Protein AF-A0A931CLC6-F1 (afdb_monomer)

Solvent-accessible surface area (backbone atoms only — not comparable to full-atom values): 9193 Å² total; per-residue (Å²): 132,80,70,63,94,80,39,39,57,69,61,36,51,53,51,42,37,74,76,51,40,89,35,40,39,71,50,65,69,60,24,57,73,68,48,67,78,71,51,91,64,92,84,64,77,52,86,62,39,74,62,63,90,47,64,66,46,50,53,49,52,50,51,45,24,62,73,28,58,36,90,81,81,92,81,67,92,71,76,62,94,64,65,80,87,63,97,82,57,88,79,65,91,63,83,72,79,85,70,80,85,79,78,81,93,78,90,82,75,81,84,70,96,73,85,85,89,86,88,85,89,63,99,44,72,69,61,50,54,60,72,74,51,133

pLDDT: mean 77.2, std 17.17, range [34.19, 96.06]

Mean predicted aligned error: 10.77 Å

InterPro domains:
  IPR016167 FAD-binding, type PCMH, subdomain 1 [G3DSA:3.30.43.10] (4-93)
  IPR036318 FAD-binding, type PCMH-like superfamily [SSF56176] (11-89)

Structure (mmCIF, N/CA/C/O backbone):
data_AF-A0A931CLC6-F1
#
_entry.id   AF-A0A931CLC6-F1
#
loop_
_atom_site.group_PDB
_atom_site.id
_atom_site.type_symbol
_atom_site.label_atom_id
_atom_site.label_alt_id
_atom_site.label_comp_id
_atom_site.label_asym_id
_atom_site.label_entity_id
_atom_site.label_seq_id
_atom_site.pdbx_PDB_ins_code
_atom_site.Cartn_x
_atom_site.Cartn_y
_atom_site.Cartn_z
_atom_site.occupancy
_atom_site.B_iso_or_equiv
_atom_site.auth_seq_id
_atom_site.auth_comp_id
_atom_site.auth_asym_id
_atom_site.auth_atom_id
_atom_site.pdbx_PDB_model_num
ATOM 1 N N . MET A 1 1 ? -22.282 9.352 -6.067 1.00 35.09 1 MET A N 1
ATOM 2 C CA . MET A 1 1 ? -23.321 8.304 -5.932 1.00 35.09 1 MET A CA 1
ATOM 3 C C . MET A 1 1 ? -23.079 7.590 -4.606 1.00 35.09 1 MET A C 1
ATOM 5 O O . MET A 1 1 ? -21.919 7.442 -4.250 1.00 35.09 1 MET A O 1
ATOM 9 N N . ALA A 1 2 ? -24.135 7.294 -3.845 1.00 34.19 2 ALA A N 1
ATOM 10 C CA . ALA A 1 2 ? -24.083 6.907 -2.432 1.00 34.19 2 ALA A CA 1
ATOM 11 C C . ALA A 1 2 ? -23.100 5.763 -2.121 1.00 34.19 2 ALA A C 1
ATOM 13 O O . ALA A 1 2 ? -22.984 4.821 -2.905 1.00 34.19 2 ALA A O 1
ATOM 14 N N . SER A 1 3 ? -22.448 5.861 -0.951 1.00 41.88 3 SER A N 1
ATOM 15 C CA . SER A 1 3 ? -21.762 4.751 -0.272 1.00 41.88 3 SER A CA 1
ATOM 16 C C . SER A 1 3 ? -22.591 3.471 -0.441 1.00 41.88 3 SER A C 1
ATOM 18 O O . SER A 1 3 ? -23.819 3.561 -0.305 1.00 41.88 3 SER A O 1
ATOM 20 N N . PRO A 1 4 ? -21.993 2.306 -0.763 1.00 45.62 4 PRO A N 1
ATOM 21 C CA . PRO A 1 4 ? -22.763 1.074 -0.895 1.00 45.62 4 PRO A CA 1
ATOM 22 C C . PRO A 1 4 ? -23.619 0.903 0.361 1.00 45.62 4 PRO A C 1
ATOM 24 O O . PRO A 1 4 ? -23.140 1.154 1.465 1.00 45.62 4 PRO A O 1
ATOM 27 N N . ALA A 1 5 ? -24.905 0.586 0.188 1.00 47.78 5 ALA A N 1
ATOM 28 C CA . ALA A 1 5 ? -25.868 0.541 1.283 1.00 47.78 5 ALA A CA 1
ATOM 29 C C . ALA A 1 5 ? -25.323 -0.347 2.420 1.00 47.78 5 ALA A C 1
ATOM 31 O O . ALA A 1 5 ? -25.207 -1.559 2.254 1.00 47.78 5 ALA A O 1
ATOM 32 N N . GLY A 1 6 ? -24.926 0.279 3.535 1.00 56.94 6 GLY A N 1
ATOM 33 C CA . GLY A 1 6 ? -24.291 -0.378 4.684 1.00 56.94 6 GLY A CA 1
ATOM 34 C C . GLY A 1 6 ? -22.830 -0.000 4.968 1.00 56.94 6 GLY A C 1
ATOM 35 O O . GLY A 1 6 ? -22.309 -0.440 5.987 1.00 56.94 6 GLY A O 1
ATOM 36 N N . ALA A 1 7 ? -22.168 0.804 4.128 1.00 69.62 7 ALA A N 1
ATOM 37 C CA . ALA A 1 7 ? -20.813 1.280 4.405 1.00 69.62 7 ALA A CA 1
ATOM 38 C C . ALA A 1 7 ? -20.803 2.447 5.401 1.00 69.62 7 ALA A C 1
ATOM 40 O O . ALA A 1 7 ? -21.304 3.531 5.094 1.00 69.62 7 ALA A O 1
ATOM 41 N N . ASP A 1 8 ? -20.189 2.232 6.564 1.00 84.94 8 ASP A N 1
ATOM 42 C CA . ASP A 1 8 ? -20.045 3.239 7.620 1.00 84.94 8 ASP A CA 1
ATOM 43 C C . ASP A 1 8 ? -18.597 3.748 7.679 1.00 84.94 8 ASP A C 1
ATOM 45 O O . ASP A 1 8 ? -17.742 3.232 8.407 1.00 84.94 8 ASP A O 1
ATOM 49 N N . SER A 1 9 ? -18.302 4.769 6.869 1.00 82.06 9 SER A N 1
ATOM 50 C CA . SER A 1 9 ? -16.967 5.373 6.839 1.00 82.06 9 SER A CA 1
ATOM 51 C C . SER A 1 9 ? -16.635 6.127 8.125 1.00 82.06 9 SER A C 1
ATOM 53 O O . SER A 1 9 ? -15.480 6.111 8.547 1.00 82.06 9 SER A O 1
ATOM 55 N N . ALA A 1 10 ? -17.623 6.706 8.809 1.00 86.94 10 ALA A N 1
ATOM 56 C CA . ALA A 1 10 ? -17.402 7.411 10.069 1.00 86.94 10 ALA A CA 1
ATOM 57 C C . ALA A 1 10 ? -16.972 6.450 11.192 1.00 86.94 10 ALA A C 1
ATOM 59 O O . ALA A 1 10 ? -16.009 6.735 11.914 1.00 86.94 10 ALA A O 1
ATOM 60 N N . ALA A 1 11 ? -17.633 5.294 11.317 1.00 88.31 11 ALA A N 1
ATOM 61 C CA . ALA A 1 11 ? -17.241 4.262 12.277 1.00 88.31 11 ALA A CA 1
ATOM 62 C C . ALA A 1 11 ? -15.866 3.666 11.948 1.00 88.31 11 ALA A C 1
ATOM 64 O O . ALA A 1 11 ? -15.045 3.490 12.854 1.00 88.31 11 ALA A O 1
ATOM 65 N N . ALA A 1 12 ? -15.579 3.428 10.664 1.00 87.25 12 ALA A N 1
ATOM 66 C CA . ALA A 1 12 ? -14.278 2.932 10.226 1.00 87.25 12 ALA A CA 1
ATOM 67 C C . ALA A 1 12 ? -13.139 3.902 10.574 1.00 87.25 12 ALA A C 1
ATOM 69 O O . ALA A 1 12 ? -12.125 3.476 11.124 1.00 87.25 12 ALA A O 1
ATOM 70 N N . VAL A 1 13 ? -13.311 5.202 10.308 1.00 88.81 13 VAL A N 1
ATOM 71 C CA . VAL A 1 13 ? -12.316 6.235 10.650 1.00 88.81 13 VAL A CA 1
ATOM 72 C C . VAL A 1 13 ? -12.088 6.287 12.155 1.00 88.81 13 VAL A C 1
ATOM 74 O O . VAL A 1 13 ? -10.944 6.296 12.600 1.00 88.81 13 VAL A O 1
ATOM 77 N N . LYS A 1 14 ? -13.152 6.227 12.961 1.00 90.38 14 LYS A N 1
ATOM 78 C CA . LYS A 1 14 ? -13.026 6.215 14.423 1.00 90.38 14 LYS A CA 1
ATOM 79 C C . LYS A 1 14 ? -12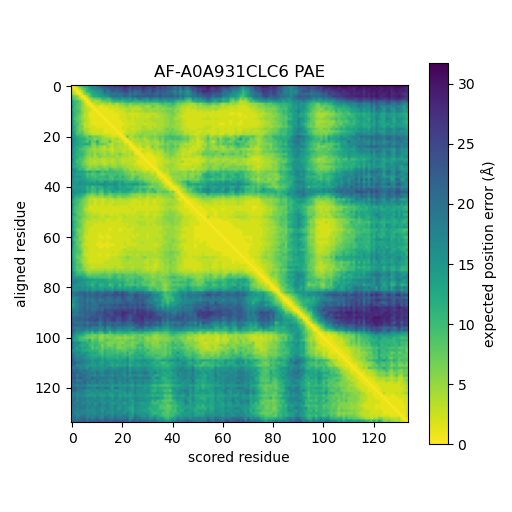.263 4.989 14.937 1.00 90.38 14 LYS A C 1
ATOM 81 O O . LYS A 1 14 ? -11.427 5.127 15.830 1.00 90.38 1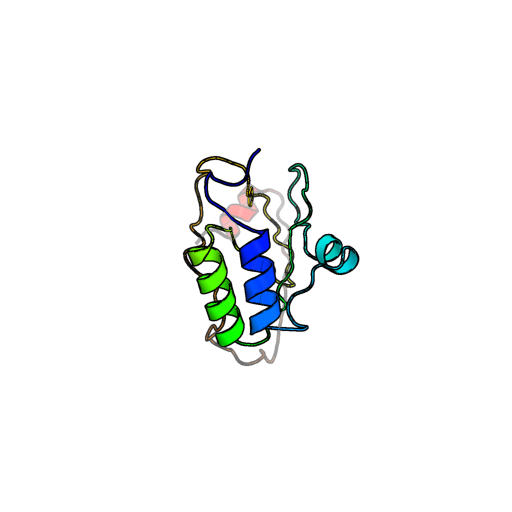4 LYS A O 1
ATOM 86 N N . GLU A 1 15 ? -12.529 3.803 14.389 1.00 91.44 15 GLU A N 1
ATOM 87 C CA . GLU A 1 15 ? -11.805 2.577 14.753 1.00 91.44 15 GLU A CA 1
ATOM 88 C C . GLU A 1 15 ? -10.330 2.644 14.323 1.00 91.44 15 GLU A C 1
ATOM 90 O O . GLU A 1 15 ? -9.445 2.303 15.110 1.00 91.44 15 GLU A O 1
ATOM 95 N N . LEU A 1 16 ? -10.047 3.145 13.115 1.00 90.06 16 LEU A N 1
ATOM 96 C CA . LEU A 1 16 ? -8.679 3.345 12.626 1.00 90.06 16 LEU A CA 1
ATOM 97 C C . LEU A 1 16 ? -7.916 4.363 13.474 1.00 90.06 16 LEU A C 1
ATOM 99 O O . LEU A 1 16 ? -6.780 4.092 13.851 1.00 90.06 16 LEU A O 1
ATOM 103 N N . GLN A 1 17 ? -8.541 5.482 13.836 1.00 90.12 17 GLN A N 1
ATOM 104 C CA . GLN A 1 17 ? -7.944 6.485 14.713 1.00 90.12 17 GLN A CA 1
ATOM 105 C C . GLN A 1 17 ? -7.620 5.895 16.092 1.00 90.12 17 GLN A C 1
ATOM 107 O O . GLN A 1 17 ? -6.545 6.14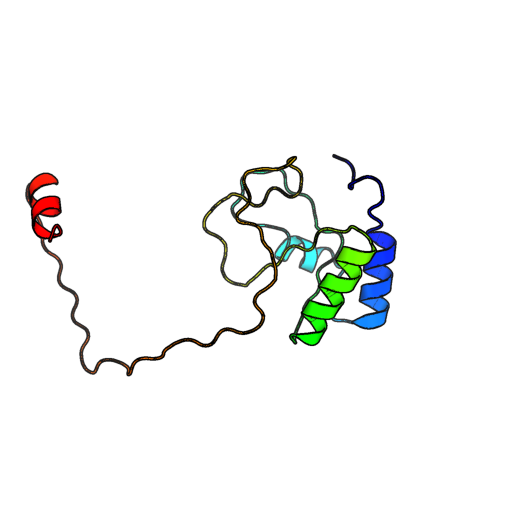7 16.634 1.00 90.12 17 GLN A O 1
ATOM 112 N N . ALA A 1 18 ? -8.513 5.075 16.656 1.00 90.56 18 ALA A N 1
ATOM 113 C CA . ALA A 1 18 ? -8.275 4.414 17.938 1.00 90.56 18 ALA A CA 1
ATOM 114 C C . ALA A 1 18 ? -7.130 3.387 17.872 1.00 90.56 18 ALA A C 1
ATOM 116 O O . ALA A 1 18 ? -6.371 3.255 18.831 1.00 90.56 18 ALA A O 1
ATOM 117 N N . ALA A 1 19 ? -6.996 2.667 16.756 1.00 89.31 19 ALA A N 1
ATOM 118 C CA . ALA A 1 19 ? -6.040 1.571 16.634 1.00 89.31 19 ALA A CA 1
ATOM 119 C C . ALA A 1 19 ? -4.663 1.990 16.080 1.00 89.31 19 ALA A C 1
ATOM 121 O O . ALA A 1 19 ? -3.655 1.366 16.406 1.00 89.31 19 ALA A O 1
ATOM 122 N N . LEU A 1 20 ? -4.608 3.030 15.243 1.00 88.56 20 LEU A N 1
ATOM 123 C CA . LEU A 1 20 ? -3.404 3.478 14.531 1.00 88.56 20 LEU A CA 1
ATOM 124 C C . LEU A 1 20 ? -2.958 4.899 14.915 1.00 88.56 20 LEU A C 1
ATOM 126 O O . LEU A 1 20 ? -1.850 5.310 14.551 1.00 88.56 20 LEU A O 1
ATOM 130 N N . GLY A 1 21 ? -3.780 5.639 15.666 1.00 88.56 21 GLY A N 1
ATOM 131 C CA . GLY A 1 21 ? -3.456 6.965 16.184 1.00 88.56 21 GLY A CA 1
ATOM 132 C C . GLY A 1 21 ? -3.037 7.932 15.079 1.00 88.56 21 GLY A C 1
ATOM 133 O O . GLY A 1 21 ? -3.723 8.082 14.077 1.00 88.56 21 GLY A O 1
ATOM 134 N N . ALA A 1 22 ? -1.863 8.548 15.239 1.00 82.62 22 ALA A N 1
ATOM 135 C CA . ALA A 1 22 ? -1.323 9.556 14.320 1.00 82.62 22 ALA A CA 1
ATOM 136 C C . ALA A 1 22 ? -1.038 9.061 12.884 1.00 82.62 22 ALA A C 1
ATOM 138 O O . ALA A 1 22 ? -0.677 9.865 12.026 1.00 82.62 22 ALA A O 1
ATOM 139 N N . LYS A 1 23 ? -1.148 7.753 12.611 1.00 81.81 23 LYS A N 1
ATOM 140 C CA . LYS A 1 23 ? -1.032 7.216 11.246 1.00 81.81 23 LYS A CA 1
ATOM 141 C C . LYS A 1 23 ? -2.313 7.420 10.436 1.00 81.81 23 LYS A C 1
ATOM 143 O O . LYS A 1 23 ? -2.245 7.380 9.211 1.00 81.81 23 LYS A O 1
ATOM 148 N N . GLU A 1 24 ? -3.458 7.597 11.088 1.00 82.44 24 GLU A N 1
ATOM 149 C CA . GLU A 1 24 ? -4.699 8.015 10.440 1.00 82.44 24 GLU A CA 1
ATOM 150 C C . GLU A 1 24 ? -4.696 9.547 10.329 1.00 82.44 24 GLU A C 1
ATOM 152 O O . GLU A 1 24 ? -4.334 10.263 11.263 1.00 82.44 24 GLU A O 1
ATOM 157 N N . CYS A 1 25 ? -4.979 10.047 9.132 1.00 80.31 25 CYS A N 1
ATOM 158 C CA . CYS A 1 25 ? -4.953 11.460 8.795 1.00 80.31 25 CYS A CA 1
ATOM 159 C C . CYS A 1 25 ? -6.267 11.851 8.113 1.00 80.31 25 CYS A C 1
ATOM 161 O O . CYS A 1 25 ? -6.509 11.521 6.945 1.00 80.31 25 CYS A O 1
ATOM 163 N N . THR A 1 26 ? -7.064 12.654 8.814 1.00 82.62 26 THR A N 1
ATOM 164 C CA . THR A 1 26 ? -8.276 13.295 8.283 1.00 82.62 26 THR A CA 1
ATOM 165 C C . THR A 1 26 ? -8.040 14.724 7.792 1.00 82.62 26 THR A C 1
ATOM 167 O O . THR A 1 26 ? -8.969 15.357 7.277 1.00 82.62 26 THR A O 1
ATOM 170 N N . ASP A 1 27 ? -6.810 15.238 7.903 1.00 85.38 27 ASP A N 1
ATOM 171 C CA . ASP A 1 27 ? -6.478 16.599 7.499 1.00 85.38 27 ASP A CA 1
ATOM 172 C C . ASP A 1 27 ? -6.612 16.791 5.981 1.00 85.38 27 ASP A C 1
ATOM 174 O O . ASP A 1 27 ? -6.202 15.961 5.161 1.00 85.38 27 ASP A O 1
ATOM 178 N N . GLU A 1 28 ? -7.205 17.919 5.593 1.00 81.38 28 GLU A N 1
ATOM 179 C CA . GLU A 1 28 ? -7.524 18.204 4.196 1.00 81.38 28 GLU A CA 1
ATOM 180 C C . GLU A 1 28 ? -6.269 18.232 3.316 1.00 81.38 28 GLU A C 1
ATOM 182 O O . GLU A 1 28 ? -6.294 17.742 2.187 1.00 81.38 28 GLU A O 1
ATOM 187 N N . LYS A 1 29 ? -5.149 18.749 3.832 1.00 83.81 29 LYS A N 1
ATOM 188 C CA . LYS A 1 29 ? -3.889 18.850 3.087 1.00 83.81 29 LYS A CA 1
ATOM 189 C C . LYS A 1 29 ? -3.387 17.467 2.665 1.00 83.81 29 LYS A C 1
ATOM 191 O O . LYS A 1 29 ? -3.090 17.260 1.486 1.00 83.81 29 LYS A O 1
ATOM 196 N N . THR A 1 30 ? -3.322 16.518 3.593 1.00 82.38 30 THR A N 1
ATOM 197 C CA . THR A 1 30 ? -2.888 15.140 3.335 1.00 82.38 30 THR A CA 1
ATOM 198 C C . THR A 1 30 ? -3.859 14.415 2.413 1.00 82.38 30 THR A C 1
ATOM 200 O O . THR A 1 30 ? -3.427 13.768 1.453 1.00 82.38 30 THR A O 1
ATOM 203 N N . ARG A 1 31 ? -5.166 14.560 2.652 1.00 80.88 31 ARG A N 1
ATOM 204 C CA . ARG A 1 31 ? -6.214 13.956 1.817 1.00 80.88 31 ARG A CA 1
ATOM 205 C C . ARG A 1 31 ? -6.183 14.482 0.386 1.00 80.88 31 ARG A C 1
ATOM 207 O O . ARG A 1 31 ? -6.310 13.695 -0.547 1.00 80.88 31 ARG A O 1
ATOM 214 N N . ARG A 1 32 ? -5.947 15.783 0.185 1.00 77.56 32 ARG A N 1
ATOM 215 C CA . ARG A 1 32 ? -5.797 16.377 -1.154 1.00 77.56 32 ARG A CA 1
ATOM 216 C C . ARG A 1 32 ? -4.534 15.879 -1.845 1.00 77.56 32 ARG A C 1
ATOM 218 O O . ARG A 1 32 ? -4.595 15.464 -2.997 1.00 77.56 32 ARG A O 1
ATOM 225 N N . ALA A 1 33 ? -3.411 15.864 -1.128 1.00 78.38 33 ALA A N 1
ATOM 226 C CA . ALA A 1 33 ? -2.127 15.427 -1.671 1.00 78.38 33 ALA A CA 1
ATOM 227 C C . ALA A 1 33 ? -2.111 13.943 -2.079 1.00 78.38 33 ALA A C 1
ATOM 229 O O . ALA A 1 33 ? -1.357 13.568 -2.975 1.00 78.38 33 ALA A O 1
ATOM 230 N N . ARG A 1 34 ? -2.923 13.096 -1.429 1.00 74.88 34 ARG A N 1
ATOM 231 C CA . ARG A 1 34 ? -2.983 11.644 -1.684 1.00 74.88 34 ARG A CA 1
ATOM 232 C C . ARG A 1 34 ? -4.293 11.149 -2.294 1.00 74.88 34 ARG A C 1
ATOM 234 O O . ARG A 1 34 ? -4.434 9.954 -2.532 1.00 74.88 34 ARG A O 1
ATOM 241 N N . GLY A 1 35 ? -5.235 12.043 -2.558 1.00 66.38 35 GLY A N 1
ATOM 242 C CA . GLY A 1 35 ? -6.525 11.700 -3.148 1.00 66.38 35 GLY A CA 1
ATOM 243 C C . GLY A 1 35 ? -6.516 11.655 -4.674 1.00 66.38 35 GLY A C 1
ATOM 244 O O . GLY A 1 35 ? -7.493 11.192 -5.248 1.00 66.38 35 GLY A O 1
ATOM 245 N N . HIS A 1 36 ? -5.463 12.151 -5.331 1.00 68.50 36 HIS A N 1
ATOM 246 C CA . HIS A 1 36 ? -5.450 12.383 -6.777 1.00 68.50 36 HIS A CA 1
ATOM 247 C C . HIS A 1 36 ? -4.587 11.354 -7.533 1.00 68.50 36 HIS A C 1
ATOM 249 O O . HIS A 1 36 ? -3.496 11.002 -7.085 1.00 68.50 36 HIS A O 1
ATOM 255 N N . ASP A 1 37 ? -5.042 10.927 -8.716 1.00 67.44 37 ASP A N 1
ATOM 256 C CA . ASP A 1 37 ? -4.290 10.065 -9.651 1.00 67.44 37 ASP A CA 1
ATOM 257 C C . ASP A 1 37 ? -4.106 10.771 -11.020 1.00 67.44 37 ASP A C 1
ATOM 259 O O . ASP A 1 37 ? -4.151 11.997 -11.109 1.00 67.44 37 ASP A O 1
ATOM 263 N N . VAL A 1 38 ? -3.807 10.065 -12.106 1.00 66.69 38 VAL A N 1
ATOM 264 C CA . VAL A 1 38 ? -3.816 10.590 -13.489 1.00 66.69 38 VAL A CA 1
ATOM 265 C C . VAL A 1 38 ? -5.194 10.522 -14.154 1.00 66.69 38 VAL A C 1
ATOM 267 O O . VAL A 1 38 ? -5.308 10.825 -15.339 1.00 66.69 38 VAL A O 1
ATOM 270 N N . SER A 1 39 ? -6.232 10.067 -13.448 1.00 64.81 39 SER A N 1
ATOM 271 C CA . SER A 1 39 ? -7.559 9.884 -14.034 1.00 64.81 39 SER A CA 1
ATOM 272 C C . SER A 1 39 ? -8.245 11.218 -14.337 1.00 64.81 39 SER A C 1
ATOM 274 O O . SER A 1 39 ? -8.101 12.195 -13.611 1.00 64.81 39 SER A O 1
ATOM 276 N N . ALA A 1 40 ? -9.032 11.230 -15.413 1.00 60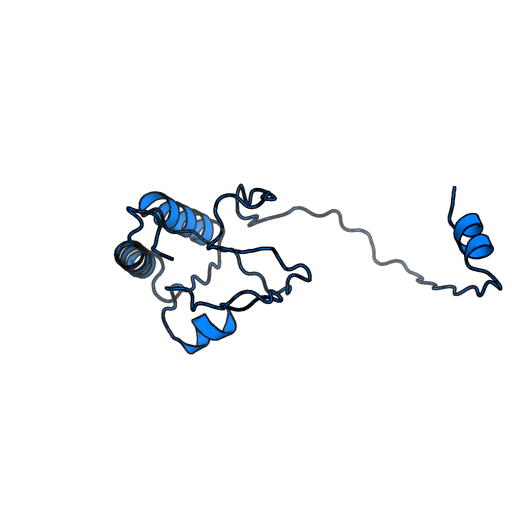.44 40 ALA A N 1
ATOM 277 C CA . ALA A 1 40 ? -9.889 12.353 -15.794 1.00 60.44 40 ALA A CA 1
ATOM 278 C C . ALA A 1 40 ? -11.285 12.308 -15.133 1.00 60.44 40 ALA A C 1
ATOM 280 O O . ALA A 1 40 ? -12.177 13.039 -15.546 1.00 60.44 40 ALA A O 1
ATOM 281 N N . HIS A 1 41 ? -11.503 11.404 -14.167 1.00 63.28 41 HIS A N 1
ATOM 282 C CA . HIS A 1 41 ? -12.796 11.256 -13.488 1.00 63.28 41 HIS A CA 1
ATOM 283 C C . HIS A 1 41 ? -12.980 12.366 -12.452 1.00 63.28 41 HIS A C 1
ATOM 285 O O . HIS A 1 41 ? -11.993 12.849 -11.892 1.00 63.28 41 HIS A O 1
ATOM 291 N N . GLU A 1 42 ? -14.235 12.739 -12.180 1.00 56.25 42 GLU A N 1
ATOM 292 C CA . GLU A 1 42 ? -14.552 13.701 -11.124 1.00 56.25 42 GLU A CA 1
ATOM 293 C C . GLU A 1 42 ? -13.958 13.243 -9.795 1.00 56.25 42 GLU A C 1
ATOM 295 O O . GLU A 1 42 ? -14.188 12.133 -9.310 1.00 56.25 42 GLU A O 1
ATOM 300 N N . TRP A 1 43 ? -13.135 14.116 -9.230 1.00 62.88 43 TRP A N 1
ATOM 301 C CA . TRP A 1 43 ? -12.378 13.818 -8.037 1.00 62.88 43 TRP A CA 1
ATOM 302 C C . TRP A 1 43 ? -13.212 14.086 -6.784 1.00 62.88 43 TRP A C 1
ATOM 304 O O . TRP A 1 43 ? -13.723 15.188 -6.590 1.00 62.88 43 TRP A O 1
ATOM 314 N N . SER A 1 44 ? -13.288 13.096 -5.896 1.00 67.75 44 SER A N 1
ATOM 315 C CA . SER A 1 44 ? -13.803 13.248 -4.536 1.00 67.75 44 SER A CA 1
ATOM 316 C C . SER A 1 44 ? -12.684 13.056 -3.519 1.00 67.75 44 SER A C 1
ATOM 318 O O . SER A 1 44 ? -11.848 12.159 -3.656 1.00 67.75 44 SER A O 1
ATOM 320 N N . LEU A 1 45 ? -12.687 13.873 -2.467 1.00 73.31 45 LEU A N 1
ATOM 321 C CA . LEU A 1 45 ? -11.720 13.755 -1.383 1.00 73.31 45 LEU A CA 1
ATOM 322 C C . LEU A 1 45 ? -11.959 12.438 -0.613 1.00 73.31 45 LEU A C 1
ATOM 324 O O . LEU A 1 45 ? -13.097 12.201 -0.211 1.00 73.31 45 LEU A O 1
ATOM 328 N N . PRO A 1 46 ? -10.938 11.591 -0.373 1.00 77.00 46 PRO A N 1
ATOM 329 C CA . PRO A 1 46 ? -11.107 10.383 0.445 1.00 77.00 46 PRO A CA 1
ATOM 330 C C . PRO A 1 46 ? -11.499 10.775 1.868 1.00 77.00 46 PRO A C 1
ATOM 332 O O . PRO A 1 46 ? -11.043 11.820 2.306 1.00 77.00 46 PRO A O 1
ATOM 335 N N . ASP A 1 47 ? -12.278 9.981 2.605 1.00 82.44 47 ASP A N 1
ATOM 336 C CA . ASP A 1 47 ? -12.693 10.317 3.983 1.00 82.44 47 ASP A CA 1
ATOM 337 C C . ASP A 1 47 ? -11.514 10.393 4.969 1.00 82.44 47 ASP A C 1
ATOM 339 O O . ASP A 1 47 ? -11.476 11.269 5.832 1.00 82.44 47 ASP A O 1
ATOM 343 N N . ALA A 1 48 ? -10.519 9.524 4.782 1.00 84.81 48 ALA A N 1
ATOM 344 C CA . ALA A 1 48 ? -9.313 9.427 5.596 1.00 84.81 48 ALA A CA 1
ATOM 345 C C . ALA A 1 48 ? -8.131 8.893 4.779 1.00 84.81 48 ALA A C 1
ATOM 347 O O . ALA A 1 48 ? -8.306 8.233 3.749 1.00 84.81 48 ALA A O 1
ATOM 348 N N . VAL A 1 49 ? -6.915 9.155 5.256 1.00 86.31 49 VAL A N 1
ATOM 349 C CA . VAL A 1 49 ? -5.671 8.591 4.719 1.00 86.31 49 VAL A CA 1
ATOM 350 C C . VAL A 1 49 ? -4.940 7.861 5.835 1.00 86.31 49 VAL A C 1
ATOM 352 O O . VAL A 1 49 ? -4.647 8.452 6.864 1.00 86.31 49 VAL A O 1
ATOM 355 N N . VAL A 1 50 ? -4.580 6.595 5.611 1.00 88.38 50 VAL A N 1
ATOM 356 C CA . VAL A 1 50 ? -3.799 5.812 6.579 1.00 88.38 50 VAL A CA 1
ATOM 357 C C . VAL A 1 50 ? -2.363 5.634 6.090 1.00 88.38 50 VAL A C 1
ATOM 359 O O . VAL A 1 50 ? -2.109 5.002 5.062 1.00 88.38 50 VAL A O 1
ATOM 362 N N . LEU A 1 51 ? -1.407 6.168 6.845 1.00 89.38 51 LEU A N 1
ATOM 363 C CA . LEU A 1 51 ? 0.030 6.068 6.596 1.00 89.38 51 LEU A CA 1
ATOM 364 C C . LEU A 1 51 ? 0.594 4.806 7.254 1.00 89.38 51 LEU A C 1
ATOM 366 O O . LEU A 1 51 ? 1.198 4.842 8.325 1.00 89.38 51 LEU A O 1
ATOM 370 N N . CYS A 1 52 ? 0.373 3.670 6.598 1.00 88.38 52 CYS A N 1
ATOM 371 C CA . CYS A 1 52 ? 0.890 2.384 7.054 1.00 88.38 52 CYS A CA 1
ATOM 372 C C . CYS A 1 52 ? 2.425 2.362 6.996 1.00 88.38 52 CYS A C 1
ATOM 374 O O . CYS A 1 52 ? 3.015 2.677 5.962 1.00 88.38 52 CYS A O 1
ATOM 376 N N . SER A 1 53 ? 3.068 1.941 8.086 1.00 89.94 53 SER A N 1
ATOM 377 C CA . SER A 1 53 ? 4.528 1.792 8.175 1.00 89.94 53 SER A CA 1
ATOM 378 C C . SER A 1 53 ? 4.959 0.334 8.361 1.00 89.94 53 SER A C 1
ATOM 380 O O . SER A 1 53 ? 6.144 0.056 8.518 1.00 89.94 53 SER A O 1
ATOM 382 N N . SER A 1 54 ? 4.002 -0.594 8.403 1.00 92.12 54 SER A N 1
ATOM 383 C CA . SER A 1 54 ? 4.232 -2.022 8.603 1.00 92.12 54 SER A CA 1
ATOM 384 C C . SER A 1 54 ? 3.145 -2.863 7.931 1.00 92.12 54 SER A C 1
ATOM 386 O O . SER A 1 54 ? 2.024 -2.397 7.714 1.00 92.12 54 SER A O 1
ATOM 388 N N . THR A 1 55 ? 3.452 -4.136 7.669 1.00 92.94 55 THR A N 1
ATOM 389 C CA . THR A 1 55 ? 2.472 -5.126 7.192 1.00 92.94 55 THR A CA 1
ATOM 390 C C . THR A 1 55 ? 1.293 -5.277 8.166 1.00 92.94 55 THR A C 1
ATOM 392 O O . THR A 1 55 ? 0.154 -5.459 7.737 1.00 92.94 55 THR A O 1
ATOM 395 N N . ALA A 1 56 ? 1.541 -5.133 9.474 1.00 92.75 56 ALA A N 1
ATOM 396 C CA . ALA A 1 56 ? 0.502 -5.180 10.501 1.00 92.75 56 ALA A CA 1
ATOM 397 C C . ALA A 1 56 ? -0.499 -4.021 10.372 1.00 92.75 56 ALA A C 1
ATOM 399 O O . ALA A 1 56 ? -1.704 -4.260 10.462 1.00 92.75 56 ALA A O 1
ATOM 400 N N . ASP A 1 57 ? -0.019 -2.803 10.093 1.00 92.25 57 ASP A N 1
ATOM 401 C CA . ASP A 1 57 ? -0.894 -1.649 9.851 1.00 92.25 57 ASP A CA 1
ATOM 402 C C . ASP A 1 57 ? -1.797 -1.908 8.640 1.00 92.25 57 ASP A C 1
ATOM 404 O O . ASP A 1 57 ? -3.010 -1.759 8.735 1.00 92.25 57 ASP A O 1
ATOM 408 N N . VAL A 1 58 ? -1.223 -2.382 7.525 1.00 90.12 58 VAL A N 1
ATOM 409 C CA . VAL A 1 58 ? -1.978 -2.667 6.292 1.00 90.12 58 VAL A CA 1
ATOM 410 C C . VAL A 1 58 ? -3.048 -3.731 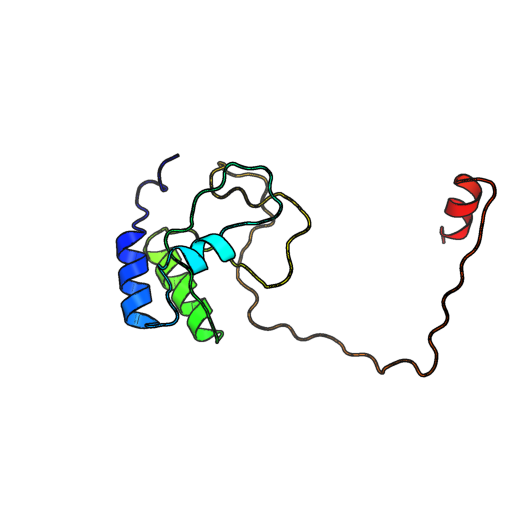6.531 1.00 90.12 58 VAL A C 1
ATOM 412 O O . VAL A 1 58 ? -4.197 -3.565 6.114 1.00 90.12 58 VAL A O 1
ATOM 415 N N . ALA A 1 59 ? -2.691 -4.817 7.221 1.00 91.06 59 ALA A N 1
ATOM 416 C CA . ALA A 1 59 ? -3.619 -5.894 7.542 1.00 91.06 59 ALA A CA 1
ATOM 417 C C . ALA A 1 59 ? -4.755 -5.415 8.457 1.00 91.06 59 ALA A C 1
ATOM 419 O O . ALA A 1 59 ? -5.911 -5.792 8.254 1.00 91.06 59 ALA A O 1
ATOM 420 N N . LEU A 1 60 ? -4.445 -4.581 9.452 1.00 91.88 60 LEU A N 1
ATOM 421 C CA . LEU A 1 60 ? -5.444 -3.975 10.324 1.00 91.88 60 LEU A CA 1
ATOM 422 C C . LEU A 1 60 ? -6.370 -3.046 9.532 1.00 91.88 60 LEU A C 1
ATOM 424 O O . LEU A 1 60 ? -7.586 -3.197 9.623 1.00 91.88 60 LEU A O 1
ATOM 428 N N . THR A 1 61 ? -5.820 -2.153 8.705 1.00 90.06 61 THR A N 1
ATOM 429 C CA . THR A 1 61 ? -6.614 -1.242 7.874 1.00 90.06 61 THR A CA 1
ATOM 430 C C . THR A 1 61 ? -7.565 -2.004 6.965 1.00 90.06 61 THR A C 1
ATOM 432 O O . THR A 1 61 ? -8.757 -1.707 6.952 1.00 90.06 61 THR A O 1
ATOM 435 N N . GLN A 1 62 ? -7.088 -3.042 6.272 1.00 90.44 62 GLN A N 1
ATOM 436 C CA . GLN A 1 62 ? -7.967 -3.873 5.450 1.00 90.44 62 GLN A CA 1
ATOM 437 C C . GLN A 1 62 ? -9.067 -4.555 6.270 1.00 90.44 62 GLN A C 1
ATOM 439 O O . GLN A 1 62 ? -10.212 -4.570 5.828 1.00 90.44 62 GLN A O 1
ATOM 444 N N . LYS A 1 63 ? -8.756 -5.097 7.455 1.00 90.50 63 LYS A N 1
ATOM 445 C CA . LYS A 1 63 ? -9.762 -5.735 8.322 1.00 90.50 63 LYS A CA 1
ATOM 446 C C . LYS A 1 63 ? -10.854 -4.757 8.747 1.00 90.50 63 LYS A C 1
ATOM 448 O O . LYS A 1 63 ? -12.026 -5.124 8.702 1.00 90.50 63 LYS A O 1
ATOM 453 N N . VAL A 1 64 ? -10.484 -3.536 9.135 1.00 89.69 64 VAL A N 1
ATOM 454 C CA . VAL A 1 64 ? -11.445 -2.491 9.523 1.00 89.69 64 VAL A CA 1
ATOM 455 C C . VAL A 1 64 ? -12.293 -2.079 8.319 1.00 89.69 64 VAL A C 1
ATOM 457 O O . VAL A 1 64 ? -13.518 -2.096 8.400 1.00 89.69 64 VAL A O 1
ATOM 460 N N . CYS A 1 65 ? -11.666 -1.808 7.172 1.00 88.00 65 CYS A N 1
ATOM 461 C CA . CYS A 1 65 ? -12.365 -1.467 5.933 1.00 88.00 65 CYS A CA 1
ATOM 462 C C . CYS A 1 65 ? -13.361 -2.556 5.503 1.00 88.00 65 CYS A C 1
ATOM 464 O O . CYS A 1 65 ? -14.515 -2.251 5.217 1.00 88.00 65 CYS A O 1
ATOM 466 N N . LEU A 1 66 ? -12.955 -3.830 5.527 1.00 87.50 66 LEU A N 1
ATOM 467 C CA . LEU A 1 66 ? -13.832 -4.960 5.209 1.00 87.50 66 LEU A CA 1
ATOM 468 C C . LEU A 1 66 ? -14.996 -5.089 6.198 1.00 87.50 66 LEU A C 1
ATOM 470 O O . LEU A 1 66 ? -16.120 -5.338 5.770 1.00 87.50 66 LEU A O 1
ATOM 474 N N . ARG A 1 67 ? -14.747 -4.904 7.502 1.00 89.31 67 ARG A N 1
ATOM 475 C CA . ARG A 1 67 ? -15.782 -4.992 8.544 1.00 89.31 67 ARG A CA 1
ATOM 476 C C . ARG A 1 67 ? -16.867 -3.930 8.370 1.00 89.31 67 ARG A C 1
ATOM 478 O O . ARG A 1 67 ? -18.038 -4.241 8.550 1.00 89.31 67 ARG A O 1
ATOM 485 N N . HIS A 1 68 ? -16.473 -2.710 8.014 1.00 86.56 68 HIS A N 1
ATOM 486 C CA . HIS A 1 68 ? -17.386 -1.574 7.840 1.00 86.56 68 HIS A CA 1
ATOM 487 C C . HIS A 1 68 ? -17.862 -1.385 6.396 1.00 86.56 68 HIS A C 1
ATOM 489 O O . HIS A 1 68 ? -18.518 -0.392 6.103 1.00 86.56 68 HIS A O 1
ATOM 495 N N . GLY A 1 69 ? -17.515 -2.292 5.475 1.00 84.81 69 GLY A N 1
ATOM 496 C CA . GLY A 1 69 ? -17.904 -2.196 4.063 1.00 84.81 69 GLY A CA 1
ATOM 497 C C . GLY A 1 69 ? -17.289 -1.009 3.309 1.00 84.81 69 GLY A C 1
ATOM 498 O O . GLY A 1 69 ? -17.797 -0.620 2.258 1.00 84.81 69 GLY A O 1
ATOM 499 N N . VAL A 1 70 ? -16.207 -0.423 3.825 1.00 83.75 70 VAL A N 1
ATOM 500 C CA . VAL A 1 70 ? -15.549 0.761 3.258 1.00 83.75 70 VAL A CA 1
ATOM 501 C C . VAL A 1 70 ? -14.467 0.331 2.260 1.00 83.75 70 VAL A C 1
ATOM 503 O O . VAL A 1 70 ? -13.617 -0.495 2.601 1.00 83.75 70 VAL A O 1
ATOM 506 N N . PRO A 1 71 ? -14.433 0.880 1.034 1.00 80.44 71 PRO A N 1
ATOM 507 C CA . PRO A 1 71 ? -13.375 0.570 0.080 1.00 80.44 71 PRO A CA 1
ATOM 508 C C . PRO A 1 71 ? -12.028 1.159 0.526 1.00 80.44 71 PRO A C 1
ATOM 510 O O . PRO A 1 71 ? -11.912 2.351 0.798 1.00 80.44 71 PRO A O 1
ATOM 513 N N . ALA A 1 72 ? -10.984 0.326 0.542 1.00 82.81 72 ALA A N 1
ATOM 514 C CA . ALA A 1 72 ? -9.606 0.761 0.759 1.00 82.81 72 ALA A CA 1
ATOM 515 C C . ALA A 1 72 ? -8.865 0.896 -0.579 1.00 82.81 72 ALA A C 1
ATOM 517 O O . ALA A 1 72 ? -8.821 -0.050 -1.371 1.00 82.81 72 ALA A O 1
ATOM 518 N N . VAL A 1 73 ? -8.241 2.054 -0.810 1.00 80.44 73 VAL A N 1
ATOM 519 C CA . VAL A 1 73 ? -7.474 2.339 -2.032 1.00 80.44 73 VAL A CA 1
ATOM 520 C C . VAL A 1 73 ? -5.984 2.413 -1.697 1.00 80.44 73 VAL A C 1
ATOM 522 O O . VAL A 1 73 ? -5.568 3.357 -1.024 1.00 80.44 73 VAL A O 1
ATOM 525 N N . PRO A 1 74 ? -5.149 1.455 -2.141 1.00 81.25 74 PRO A N 1
ATOM 526 C CA . PRO A 1 74 ? -3.711 1.572 -1.957 1.00 81.25 74 PRO A CA 1
ATOM 527 C C . PRO A 1 74 ? -3.164 2.691 -2.849 1.00 81.25 74 PRO A C 1
ATOM 529 O O . PRO A 1 74 ? -3.414 2.714 -4.054 1.00 81.25 74 PRO A O 1
ATOM 532 N N . ASN A 1 75 ? -2.383 3.595 -2.260 1.00 78.19 75 ASN A N 1
ATOM 533 C CA . ASN A 1 75 ? -1.694 4.663 -2.975 1.00 78.19 75 ASN A CA 1
ATOM 534 C C . ASN A 1 75 ? -0.193 4.617 -2.649 1.00 78.19 75 ASN A C 1
ATOM 536 O O . ASN A 1 75 ? 0.203 4.687 -1.485 1.00 78.19 75 ASN A O 1
ATOM 540 N N . GLY A 1 76 ? 0.633 4.461 -3.684 1.00 76.44 76 GLY A N 1
ATOM 541 C CA . GLY A 1 76 ? 2.090 4.437 -3.587 1.00 76.44 76 GLY A CA 1
ATOM 542 C C . GLY A 1 76 ? 2.725 5.692 -4.182 1.00 76.44 76 GLY A C 1
ATOM 543 O O . GLY A 1 76 ? 2.090 6.468 -4.884 1.00 76.44 76 GLY A O 1
ATOM 544 N N . ARG A 1 77 ? 4.028 5.888 -3.949 1.00 73.44 77 ARG A N 1
ATOM 545 C CA . ARG A 1 77 ? 4.763 7.055 -4.476 1.00 73.44 77 ARG A CA 1
ATOM 546 C C . ARG A 1 77 ? 4.793 7.110 -6.008 1.00 73.44 77 ARG A C 1
ATOM 548 O O . ARG A 1 77 ? 4.870 8.192 -6.583 1.00 73.44 77 ARG A O 1
ATOM 555 N N . ALA A 1 78 ? 4.795 5.950 -6.661 1.00 68.44 78 ALA A N 1
ATOM 556 C CA . ALA A 1 78 ? 4.775 5.874 -8.112 1.00 68.44 78 ALA A CA 1
ATOM 557 C C . ALA A 1 78 ? 3.385 6.260 -8.622 1.00 68.44 78 ALA A C 1
ATOM 559 O O . ALA A 1 78 ? 2.402 5.572 -8.349 1.00 68.44 78 ALA A O 1
ATOM 560 N N . ARG A 1 79 ? 3.317 7.353 -9.387 1.00 63.66 79 ARG A N 1
ATOM 561 C CA . ARG A 1 79 ? 2.078 7.768 -10.039 1.00 63.66 79 ARG A CA 1
ATOM 562 C C . ARG A 1 79 ? 1.717 6.731 -11.097 1.00 63.66 79 ARG A C 1
ATOM 564 O O . ARG A 1 79 ? 2.542 6.392 -11.948 1.00 63.66 79 ARG A O 1
ATOM 571 N N . LYS A 1 80 ? 0.493 6.216 -11.041 1.00 66.44 80 LYS A N 1
ATOM 572 C CA . LYS A 1 80 ? -0.008 5.302 -12.063 1.00 66.44 80 LYS A CA 1
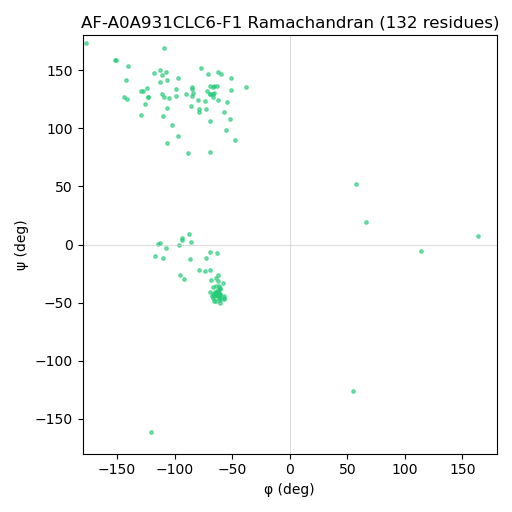ATOM 573 C C . LYS A 1 80 ? -0.054 6.065 -13.392 1.00 66.44 80 LYS A C 1
ATOM 575 O O . LYS A 1 80 ? -0.464 7.214 -13.420 1.00 66.44 80 LYS A O 1
ATOM 580 N N . SER A 1 81 ? 0.382 5.458 -14.494 1.00 63.12 81 SER A N 1
ATOM 581 C CA . SER A 1 81 ? 0.318 6.067 -15.839 1.00 63.12 81 SER A CA 1
ATOM 582 C C . SER A 1 81 ? -0.942 5.673 -16.620 1.00 63.12 81 SER A C 1
ATOM 584 O O . SER A 1 81 ? -1.101 6.043 -17.778 1.00 63.12 81 SER A O 1
ATOM 586 N N . SER A 1 82 ? -1.849 4.920 -15.991 1.00 58.91 82 SER A N 1
ATOM 587 C CA . SER A 1 82 ? -3.117 4.475 -16.572 1.00 58.91 82 SER A CA 1
ATOM 588 C C . SER A 1 82 ? -4.297 4.932 -15.720 1.00 58.91 82 SER A C 1
ATOM 590 O O . SER A 1 82 ? -4.376 4.618 -14.530 1.00 58.91 82 SER A O 1
ATOM 592 N N . ALA A 1 83 ? -5.265 5.603 -16.343 1.00 54.59 83 ALA A N 1
ATOM 593 C CA . ALA A 1 83 ? -6.567 5.841 -15.733 1.00 54.59 83 ALA A CA 1
ATOM 594 C C . ALA A 1 83 ? -7.328 4.509 -15.637 1.00 54.59 83 ALA A C 1
ATOM 596 O O . ALA A 1 83 ? -7.294 3.696 -16.557 1.00 54.59 83 ALA A O 1
ATOM 597 N N . GLY A 1 84 ? -7.969 4.244 -14.502 1.00 50.66 84 GLY A N 1
ATOM 598 C CA . GLY A 1 84 ? -8.765 3.021 -14.347 1.00 50.66 84 GLY A CA 1
ATOM 599 C C . GLY A 1 84 ? -9.119 2.650 -12.915 1.00 50.66 84 GLY A C 1
ATOM 600 O O . GLY A 1 84 ? -9.615 1.553 -12.694 1.00 50.66 84 GLY A O 1
ATOM 601 N N . TYR A 1 85 ? -8.824 3.513 -11.940 1.00 50.69 85 TYR A N 1
AT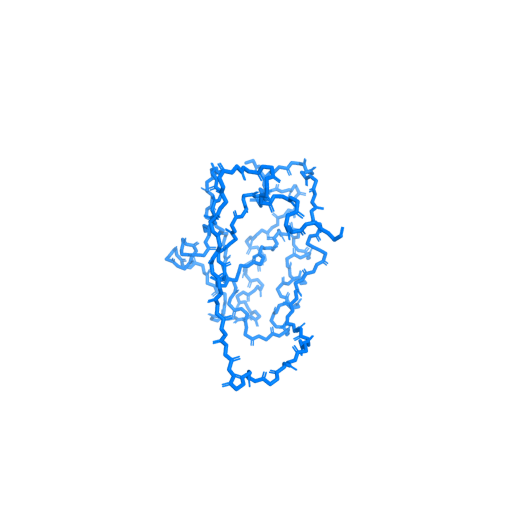OM 602 C CA . TYR A 1 85 ? -9.430 3.391 -10.624 1.00 50.69 85 TYR A CA 1
ATOM 603 C C . TYR A 1 85 ? -10.621 4.346 -10.573 1.00 50.69 85 TYR A C 1
ATOM 605 O O . TYR A 1 85 ? -10.457 5.538 -10.332 1.00 50.69 85 TYR A O 1
ATOM 613 N N . ASP A 1 86 ? -11.794 3.818 -10.905 1.00 48.28 86 ASP A N 1
ATOM 614 C CA . ASP A 1 86 ? -13.071 4.475 -10.662 1.00 48.28 86 ASP A CA 1
ATOM 615 C C . ASP A 1 86 ? -13.693 3.810 -9.422 1.00 48.28 86 ASP A C 1
ATOM 617 O O . ASP A 1 86 ? -14.176 2.679 -9.525 1.00 48.28 86 ASP A O 1
ATOM 621 N N . PRO A 1 87 ? -13.651 4.452 -8.239 1.00 48.16 87 PRO A N 1
ATOM 622 C CA . PRO A 1 87 ? -14.289 3.912 -7.042 1.00 48.16 87 PRO A CA 1
ATOM 623 C C . PRO A 1 87 ? -15.827 3.939 -7.117 1.00 48.16 87 PRO A C 1
ATOM 625 O O . PRO A 1 87 ? -16.476 3.417 -6.214 1.00 48.16 87 PRO A O 1
ATOM 628 N N . THR A 1 88 ? -16.412 4.548 -8.158 1.00 42.81 88 THR A N 1
ATOM 629 C CA . THR A 1 88 ? -17.853 4.828 -8.272 1.00 42.81 88 THR A CA 1
ATOM 630 C C . THR A 1 88 ? -18.595 3.995 -9.325 1.00 42.81 88 THR A C 1
ATOM 632 O O . THR A 1 88 ? -19.828 3.969 -9.314 1.00 42.81 88 THR A O 1
ATOM 635 N N . GLY A 1 89 ? -17.886 3.274 -10.198 1.00 39.00 89 GLY A N 1
ATOM 636 C CA . GLY A 1 89 ? -18.477 2.491 -11.284 1.00 39.00 89 GLY A CA 1
ATOM 637 C C . GLY A 1 89 ? -18.920 1.078 -10.866 1.00 39.00 89 GLY A C 1
ATOM 638 O O . GLY A 1 89 ? -18.142 0.348 -10.241 1.00 39.00 89 GLY A O 1
ATOM 639 N N . PRO A 1 90 ? -20.133 0.620 -11.240 1.00 36.88 90 PRO A N 1
ATOM 640 C CA . PRO A 1 90 ? -20.552 -0.752 -10.994 1.00 36.88 90 PRO A CA 1
ATOM 641 C C . PRO A 1 90 ? -19.738 -1.684 -11.894 1.00 36.88 90 PRO A C 1
ATOM 643 O O . PRO A 1 90 ? -19.946 -1.764 -13.101 1.00 36.88 90 PRO A O 1
ATOM 646 N N . PHE A 1 91 ? -18.794 -2.405 -11.290 1.00 39.88 91 PHE A N 1
ATOM 647 C CA . PHE A 1 91 ? -18.143 -3.559 -11.910 1.00 39.88 91 PHE A CA 1
ATOM 648 C C . PHE A 1 91 ? -17.431 -3.266 -13.249 1.00 39.88 91 PHE A C 1
ATOM 650 O O . PHE A 1 91 ? -17.597 -3.973 -14.242 1.00 39.88 91 PHE A O 1
ATOM 657 N N . CYS A 1 92 ? -16.564 -2.253 -13.287 1.00 34.44 92 CYS A N 1
ATOM 658 C CA . CYS A 1 92 ? -15.653 -2.085 -14.421 1.00 34.44 92 CYS A CA 1
ATOM 659 C C . CYS A 1 92 ? -14.569 -3.181 -14.370 1.00 34.44 92 CYS A C 1
ATOM 661 O O . CYS A 1 92 ? -14.024 -3.435 -13.298 1.00 34.44 92 CYS A O 1
ATOM 663 N N . ARG A 1 93 ? -14.302 -3.875 -15.493 1.00 35.69 93 ARG A N 1
ATOM 664 C CA . ARG A 1 93 ? -13.468 -5.098 -15.608 1.00 35.69 93 ARG A CA 1
ATOM 665 C C . ARG A 1 93 ? -12.120 -4.969 -14.882 1.00 35.69 93 ARG A C 1
ATOM 667 O O . ARG A 1 93 ? -11.112 -4.537 -15.434 1.00 35.69 93 ARG A O 1
ATOM 674 N N . LEU A 1 94 ? -12.148 -5.358 -13.613 1.00 39.97 94 LEU A N 1
ATOM 675 C CA . LEU A 1 94 ? -11.112 -5.148 -12.619 1.00 39.97 94 LEU A CA 1
ATOM 676 C C . LEU A 1 94 ? -9.944 -6.093 -12.923 1.00 39.97 94 LEU A C 1
ATOM 678 O O . LEU A 1 94 ? -10.093 -7.314 -12.839 1.00 39.97 94 LEU A O 1
ATOM 682 N N . ARG A 1 95 ? -8.730 -5.560 -13.098 1.00 43.22 95 ARG A N 1
ATOM 683 C CA . ARG A 1 95 ? -7.614 -6.193 -12.382 1.00 43.22 95 ARG A CA 1
ATOM 684 C C . ARG A 1 95 ? -8.056 -6.175 -10.925 1.00 43.22 95 ARG A C 1
ATOM 686 O O . ARG A 1 95 ? -8.064 -5.119 -10.304 1.00 43.22 95 ARG A O 1
ATOM 693 N N . ARG A 1 96 ? -8.584 -7.301 -10.438 1.00 45.12 96 ARG A N 1
ATOM 694 C CA . ARG A 1 96 ? -9.040 -7.411 -9.057 1.00 45.12 96 ARG A CA 1
ATOM 695 C C . ARG A 1 96 ? -7.843 -7.065 -8.185 1.00 45.12 96 ARG A C 1
ATOM 697 O O . ARG A 1 96 ? -6.864 -7.806 -8.180 1.00 45.12 96 ARG A O 1
ATOM 704 N N . ASN A 1 97 ? -7.925 -5.956 -7.458 1.00 55.53 97 ASN A N 1
ATOM 705 C CA . ASN A 1 97 ? -7.052 -5.726 -6.317 1.00 55.53 97 ASN A CA 1
ATOM 706 C C . ASN A 1 97 ? -7.488 -6.727 -5.242 1.00 55.53 97 ASN A C 1
ATOM 708 O O . ASN A 1 97 ? -8.286 -6.409 -4.368 1.00 55.53 97 ASN A O 1
ATOM 712 N N . ALA A 1 98 ? -7.043 -7.977 -5.379 1.00 59.59 98 ALA A N 1
ATOM 713 C CA . ALA A 1 98 ? -7.357 -9.058 -4.450 1.00 59.59 98 ALA A CA 1
ATOM 714 C C . ALA A 1 98 ? -6.612 -8.904 -3.111 1.00 59.59 98 ALA A C 1
ATOM 716 O O . ALA A 1 98 ? -6.933 -9.589 -2.148 1.00 59.59 98 ALA A O 1
ATOM 717 N N . GLY A 1 99 ? -5.635 -7.996 -3.045 1.00 61.50 99 GLY A N 1
ATOM 718 C CA . GLY A 1 99 ? -4.850 -7.700 -1.855 1.00 61.50 99 GLY A CA 1
ATOM 719 C C . GLY A 1 99 ? -3.871 -6.552 -2.093 1.00 61.50 99 GLY A C 1
ATOM 720 O O . GLY A 1 99 ? -3.728 -6.062 -3.216 1.00 61.50 99 GLY A O 1
ATOM 721 N N . ILE A 1 100 ? -3.206 -6.126 -1.021 1.00 80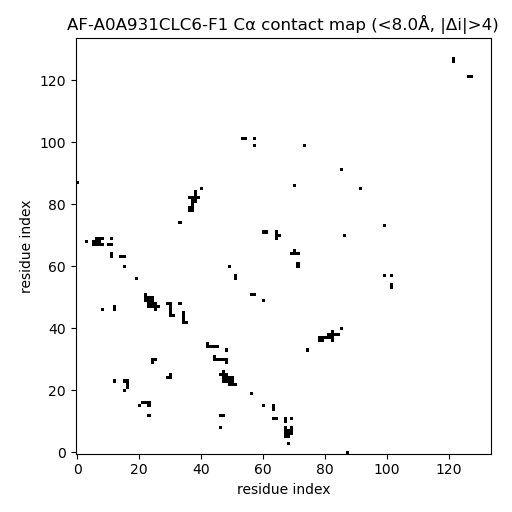.56 100 ILE A N 1
ATOM 722 C CA . ILE A 1 100 ? -2.128 -5.132 -1.043 1.00 80.56 100 ILE A CA 1
ATOM 723 C C . ILE A 1 100 ? -0.809 -5.884 -0.859 1.00 80.56 100 ILE A C 1
ATOM 725 O O . ILE A 1 100 ? -0.663 -6.642 0.096 1.00 80.56 100 ILE A O 1
ATOM 729 N N . ILE A 1 101 ? 0.146 -5.681 -1.768 1.00 79.62 101 ILE A N 1
ATOM 730 C CA . ILE A 1 101 ? 1.493 -6.251 -1.646 1.00 79.62 101 ILE A CA 1
ATOM 731 C C . ILE A 1 101 ? 2.273 -5.389 -0.651 1.00 79.62 101 ILE A C 1
ATOM 733 O O . ILE A 1 101 ? 2.527 -4.218 -0.931 1.00 79.62 101 ILE A O 1
ATOM 737 N N . THR A 1 102 ? 2.636 -5.949 0.501 1.00 83.06 102 THR A N 1
ATOM 738 C CA . THR A 1 102 ? 3.455 -5.260 1.514 1.00 83.06 102 THR A CA 1
ATOM 739 C C . THR A 1 102 ? 4.938 -5.590 1.385 1.00 83.06 102 THR A C 1
ATOM 741 O O . THR A 1 102 ? 5.780 -4.765 1.725 1.00 83.06 102 THR A O 1
ATOM 744 N N . GLU A 1 103 ? 5.261 -6.763 0.839 1.00 80.50 103 GLU A N 1
ATOM 745 C CA . GLU A 1 103 ? 6.621 -7.266 0.665 1.00 80.50 103 GLU A CA 1
ATOM 746 C C . GLU A 1 103 ? 6.731 -8.011 -0.671 1.00 80.50 103 GLU A C 1
ATOM 748 O O . GLU A 1 103 ? 5.804 -8.706 -1.092 1.00 80.50 103 GLU A O 1
ATOM 753 N N . ALA A 1 104 ? 7.864 -7.854 -1.355 1.00 80.31 104 ALA A N 1
ATOM 754 C CA . ALA A 1 104 ? 8.163 -8.560 -2.593 1.00 80.31 104 ALA A CA 1
ATOM 755 C C . ALA A 1 104 ? 9.653 -8.903 -2.646 1.00 80.31 104 ALA A C 1
ATOM 757 O O . ALA A 1 104 ? 10.510 -8.029 -2.514 1.00 80.31 104 ALA A O 1
ATOM 758 N N . THR A 1 105 ? 9.970 -10.175 -2.872 1.00 82.75 105 THR A N 1
ATOM 759 C CA . THR A 1 105 ? 11.345 -10.614 -3.112 1.00 82.75 105 THR A CA 1
ATOM 760 C C . THR A 1 105 ? 11.669 -10.458 -4.592 1.00 82.75 105 THR A C 1
ATOM 762 O O . THR A 1 105 ? 11.024 -11.069 -5.444 1.00 82.75 105 THR A O 1
ATOM 765 N N . VAL A 1 106 ? 12.675 -9.642 -4.907 1.00 89.19 106 VAL A N 1
ATOM 766 C CA . VAL A 1 106 ? 13.146 -9.424 -6.281 1.00 89.19 106 VAL A CA 1
ATOM 767 C C . VAL A 1 106 ? 14.496 -10.093 -6.501 1.00 89.19 106 VAL A C 1
ATOM 769 O O . VAL A 1 106 ? 15.317 -10.188 -5.590 1.00 89.19 106 VAL A O 1
ATOM 772 N N . ARG A 1 107 ? 14.746 -10.546 -7.731 1.00 86.12 107 ARG A N 1
ATOM 773 C CA . ARG A 1 107 ? 16.079 -11.005 -8.131 1.00 86.12 107 ARG A CA 1
ATOM 774 C C . ARG A 1 107 ? 16.936 -9.786 -8.440 1.00 86.12 107 ARG A C 1
ATOM 776 O O . ARG A 1 107 ? 16.557 -8.968 -9.274 1.00 86.12 107 ARG A O 1
ATOM 783 N N . LEU A 1 108 ? 18.079 -9.687 -7.773 1.00 90.31 108 LEU A N 1
ATOM 784 C CA . LEU A 1 108 ? 19.077 -8.664 -8.053 1.00 90.31 108 LEU A CA 1
ATOM 785 C C . LEU A 1 108 ? 20.153 -9.234 -8.973 1.00 90.31 108 LEU A C 1
ATOM 787 O O . LEU A 1 108 ? 20.539 -10.397 -8.854 1.00 90.31 108 LEU A O 1
ATOM 791 N N . TYR A 1 109 ? 20.631 -8.389 -9.877 1.00 90.62 109 TYR A N 1
ATOM 792 C CA . TYR A 1 109 ? 21.785 -8.656 -10.725 1.00 90.62 109 TYR A CA 1
ATOM 793 C C . TYR A 1 109 ? 22.911 -7.707 -10.318 1.00 90.62 109 TYR A C 1
ATOM 795 O O . TYR A 1 109 ? 22.650 -6.602 -9.837 1.00 90.62 109 TYR A O 1
ATOM 803 N N . GLY A 1 110 ? 24.158 -8.144 -10.496 1.00 91.38 110 GLY A N 1
ATOM 804 C CA . GLY A 1 110 ? 25.313 -7.270 -10.309 1.00 91.38 110 GLY A CA 1
ATOM 805 C C . GLY A 1 110 ? 25.243 -6.074 -11.258 1.00 91.38 110 GLY A C 1
ATOM 806 O O . GLY A 1 110 ? 24.735 -6.189 -12.375 1.00 91.38 110 GLY A O 1
ATOM 807 N N . ILE A 1 111 ? 25.747 -4.924 -10.811 1.00 90.25 111 ILE A N 1
ATOM 808 C CA . ILE A 1 111 ? 25.877 -3.747 -11.673 1.00 90.25 111 ILE A CA 1
ATOM 809 C C . ILE A 1 111 ? 26.847 -4.117 -12.810 1.00 90.25 111 ILE A C 1
ATOM 811 O O . ILE A 1 111 ? 27.955 -4.565 -12.512 1.00 90.25 111 ILE A O 1
ATOM 815 N N . PRO A 1 112 ? 26.459 -3.979 -14.094 1.00 88.69 112 PRO A N 1
ATOM 816 C CA . PRO A 1 112 ? 27.336 -4.342 -15.201 1.00 88.69 112 PRO A CA 1
ATOM 817 C C . PRO A 1 112 ? 28.547 -3.405 -15.248 1.00 88.69 112 PRO A C 1
ATOM 819 O O . PRO A 1 112 ? 28.393 -2.187 -15.173 1.00 88.69 112 PRO A O 1
ATOM 822 N N . GLU A 1 113 ? 29.746 -3.960 -15.441 1.00 92.81 113 GLU A N 1
ATOM 823 C CA . GLU A 1 113 ? 30.994 -3.181 -15.529 1.00 92.81 113 GLU A CA 1
ATOM 824 C C . GLU A 1 113 ? 31.002 -2.204 -16.713 1.00 92.81 113 GLU A C 1
ATOM 826 O O . GLU A 1 113 ? 31.668 -1.170 -16.682 1.00 92.81 113 GLU A O 1
ATOM 831 N N . ARG A 1 114 ? 30.233 -2.513 -17.766 1.00 86.88 114 ARG A N 1
ATOM 832 C CA . ARG A 1 114 ? 30.083 -1.661 -18.943 1.00 86.88 114 ARG A CA 1
ATOM 833 C C . ARG A 1 114 ? 28.645 -1.677 -19.440 1.00 86.88 114 ARG A C 1
ATOM 835 O O . ARG A 1 114 ? 28.102 -2.729 -19.759 1.00 86.88 114 ARG A O 1
ATOM 842 N N . THR A 1 115 ? 28.059 -0.491 -19.568 1.00 87.88 115 THR A N 1
ATOM 843 C CA . THR A 1 115 ? 26.779 -0.278 -20.256 1.00 87.88 115 THR A CA 1
ATOM 844 C C . THR A 1 115 ? 27.060 0.458 -21.560 1.00 87.88 115 THR A C 1
ATOM 846 O O . THR A 1 115 ? 27.728 1.490 -21.549 1.00 87.88 115 THR A O 1
ATOM 849 N N . ALA A 1 116 ? 26.583 -0.069 -22.686 1.00 90.38 116 ALA A N 1
ATOM 850 C CA . ALA A 1 116 ? 26.669 0.596 -23.982 1.00 90.38 116 ALA A CA 1
ATOM 851 C C . ALA A 1 116 ? 25.278 0.655 -24.619 1.00 90.38 116 ALA A C 1
ATOM 853 O O . ALA A 1 116 ? 24.575 -0.352 -24.669 1.00 90.38 116 ALA A O 1
ATOM 854 N N . THR A 1 117 ? 24.905 1.832 -25.116 1.00 94.06 117 THR A N 1
ATOM 855 C CA . THR A 1 117 ? 23.648 2.068 -25.834 1.00 94.06 117 THR A CA 1
ATOM 856 C C . THR A 1 117 ? 23.979 2.345 -27.295 1.00 94.06 117 THR A C 1
ATOM 858 O O . THR A 1 117 ? 24.824 3.192 -27.577 1.00 94.06 117 THR A O 1
ATOM 861 N N . ALA A 1 118 ? 23.321 1.651 -28.223 1.00 91.69 118 ALA A N 1
ATOM 862 C CA . ALA A 1 118 ? 23.432 1.907 -29.657 1.00 91.69 118 ALA A CA 1
ATOM 863 C C . ALA A 1 118 ? 22.115 2.481 -30.196 1.00 91.69 118 ALA A C 1
ATOM 865 O O . ALA A 1 118 ? 21.036 2.103 -29.741 1.00 91.69 118 ALA A O 1
ATOM 866 N N . ALA A 1 119 ? 22.209 3.374 -31.180 1.00 93.88 119 ALA A N 1
ATOM 867 C CA . ALA A 1 119 ? 21.075 3.892 -31.936 1.00 93.88 119 ALA A CA 1
ATOM 868 C C . ALA A 1 119 ? 21.314 3.629 -33.427 1.00 93.88 119 ALA A C 1
ATOM 870 O O . ALA A 1 119 ? 22.417 3.852 -33.924 1.00 93.88 119 ALA A O 1
ATOM 871 N N . VAL A 1 120 ? 20.291 3.148 -34.134 1.00 93.50 120 VAL A N 1
ATOM 872 C CA . VAL A 1 120 ? 20.357 2.829 -35.566 1.00 93.50 120 VAL A CA 1
ATOM 873 C C . VAL A 1 120 ? 19.191 3.509 -36.270 1.00 93.50 120 VAL A C 1
ATOM 875 O O . VAL A 1 120 ? 18.052 3.442 -35.809 1.00 93.50 120 VAL A O 1
ATOM 878 N N . SER A 1 121 ? 19.477 4.181 -37.382 1.00 94.06 121 SER A N 1
ATOM 879 C CA . SER A 1 121 ? 18.475 4.863 -38.200 1.00 94.06 121 SER A CA 1
ATOM 880 C C . SER A 1 121 ? 18.095 3.995 -39.394 1.00 94.06 121 SER A C 1
ATOM 882 O O . SER A 1 121 ? 18.963 3.484 -40.099 1.00 94.06 121 SER A O 1
ATOM 884 N N . PHE A 1 122 ? 16.797 3.873 -39.661 1.00 95.00 122 PHE A N 1
ATOM 885 C CA . PHE A 1 122 ? 16.274 3.155 -40.819 1.00 95.00 122 PHE A CA 1
ATOM 886 C C . PHE A 1 122 ? 15.502 4.113 -41.717 1.00 95.00 122 PHE A C 1
ATOM 888 O O . PHE A 1 122 ? 14.856 5.045 -41.242 1.00 95.00 122 PHE A O 1
ATOM 895 N N . ARG A 1 123 ? 15.533 3.859 -43.027 1.00 93.88 123 ARG A N 1
ATOM 896 C CA . ARG A 1 123 ? 14.809 4.687 -44.000 1.00 93.88 123 ARG A CA 1
ATOM 897 C C . ARG A 1 123 ? 13.294 4.461 -43.964 1.00 93.88 123 ARG A C 1
ATOM 899 O O . ARG A 1 123 ? 12.547 5.326 -44.404 1.00 93.88 123 ARG A O 1
ATOM 906 N N . THR A 1 124 ? 12.840 3.307 -43.466 1.00 96.06 124 THR A N 1
ATOM 907 C CA . THR A 1 124 ? 11.415 2.957 -43.382 1.00 96.06 124 THR A CA 1
ATOM 908 C C . THR A 1 124 ? 11.090 2.238 -42.074 1.00 96.06 124 THR A C 1
ATOM 910 O O . THR A 1 124 ? 11.942 1.549 -41.509 1.00 96.06 124 THR A O 1
ATOM 913 N N . VAL A 1 125 ? 9.834 2.352 -41.624 1.00 95.12 125 VAL A N 1
ATOM 914 C CA . VAL A 1 125 ? 9.321 1.622 -40.451 1.00 95.12 125 VAL A CA 1
ATOM 915 C C . VAL A 1 125 ? 9.370 0.108 -40.681 1.00 95.12 125 VAL A C 1
ATOM 917 O O . VAL A 1 125 ? 9.768 -0.623 -39.780 1.00 95.12 125 VAL A O 1
ATOM 920 N N . CYS A 1 126 ? 9.056 -0.373 -41.893 1.00 95.12 126 CYS A N 1
ATOM 921 C CA . CYS A 1 126 ? 9.147 -1.798 -42.229 1.00 95.12 126 CYS A CA 1
ATOM 922 C C . CYS A 1 126 ? 10.557 -2.359 -41.997 1.00 95.12 126 CYS A C 1
ATOM 924 O O . CYS A 1 126 ? 10.690 -3.415 -41.386 1.00 95.12 126 CYS A O 1
ATOM 926 N N . SER A 1 127 ? 11.607 -1.641 -42.416 1.00 93.88 127 SER A N 1
ATOM 927 C CA . SER A 1 127 ? 12.994 -2.066 -42.179 1.00 93.88 127 SER A CA 1
ATOM 928 C C . SER A 1 127 ? 13.331 -2.160 -40.686 1.00 93.88 127 SER A C 1
ATOM 930 O O . SER A 1 127 ? 14.052 -3.067 -40.286 1.00 93.88 127 SER A O 1
ATOM 932 N N . ALA A 1 128 ? 12.786 -1.261 -39.861 1.00 93.81 128 ALA A N 1
ATOM 933 C CA . ALA A 1 128 ? 12.979 -1.301 -38.413 1.00 93.81 128 ALA A CA 1
ATOM 934 C C . ALA A 1 128 ? 12.254 -2.493 -37.759 1.00 93.81 128 ALA A C 1
ATOM 936 O O . ALA A 1 128 ? 12.828 -3.149 -36.896 1.00 93.81 128 ALA A O 1
ATOM 937 N N . VAL A 1 129 ? 11.024 -2.807 -38.188 1.00 95.38 129 VAL A N 1
ATOM 938 C CA . VAL A 1 129 ? 10.250 -3.957 -37.675 1.00 95.38 129 VAL A CA 1
ATOM 939 C C . VAL A 1 129 ? 10.950 -5.278 -37.987 1.00 95.38 129 VAL A C 1
ATOM 941 O O . VAL A 1 129 ? 11.069 -6.128 -37.106 1.00 95.38 129 VAL A O 1
ATOM 944 N N . VAL A 1 130 ? 11.457 -5.435 -39.215 1.00 94.94 130 VAL A N 1
ATOM 945 C CA . VAL A 1 130 ? 12.215 -6.633 -39.612 1.00 94.94 130 VAL A CA 1
ATOM 946 C C . VAL A 1 130 ? 13.473 -6.798 -38.755 1.00 94.94 130 VAL A C 1
ATOM 948 O O . VAL A 1 130 ? 13.787 -7.912 -38.361 1.00 94.94 130 VAL A O 1
ATOM 951 N N . ALA A 1 131 ? 14.162 -5.708 -38.405 1.00 92.69 131 ALA A N 1
ATOM 952 C CA . ALA A 1 131 ? 15.394 -5.768 -37.615 1.00 92.69 131 ALA A CA 1
ATOM 953 C C . ALA A 1 131 ? 15.201 -6.189 -36.142 1.00 92.69 131 ALA A C 1
ATOM 955 O O . ALA A 1 131 ? 16.167 -6.620 -35.517 1.00 92.69 131 ALA A O 1
ATOM 956 N N . VAL A 1 132 ? 13.997 -6.045 -35.572 1.00 93.44 132 VAL A N 1
ATOM 957 C CA . VAL A 1 132 ? 13.691 -6.409 -34.168 1.00 93.44 132 VAL A CA 1
ATOM 958 C C . VAL A 1 132 ? 12.834 -7.668 -34.036 1.00 93.44 132 VAL A C 1
ATOM 960 O O . VAL A 1 132 ? 12.525 -8.085 -32.919 1.00 93.44 132 VAL A O 1
ATOM 963 N N . SER A 1 133 ? 12.419 -8.247 -35.161 1.00 86.06 133 SER A N 1
ATOM 964 C CA . SER A 1 133 ? 11.674 -9.504 -35.184 1.00 86.06 133 SER A CA 1
ATOM 965 C C . SER A 1 133 ? 12.662 -10.681 -35.141 1.00 86.06 133 SER A C 1
ATOM 967 O O . SER A 1 133 ? 13.685 -10.603 -35.822 1.00 86.06 133 SER A O 1
ATOM 969 N N . PRO A 1 134 ? 12.408 -11.721 -34.322 1.00 70.44 134 PRO A N 1
ATOM 970 C CA . PRO A 1 134 ? 13.283 -12.888 -3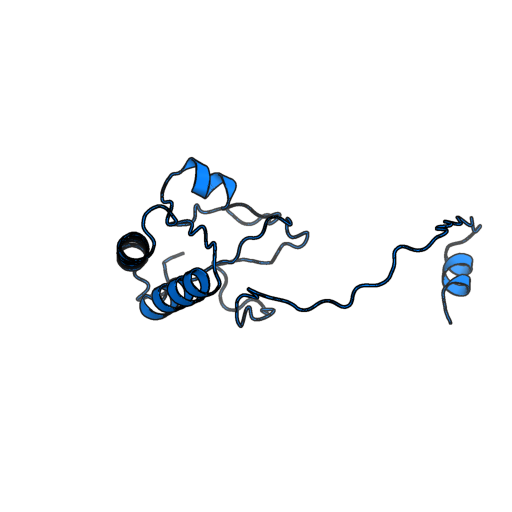4.198 1.00 70.44 134 PRO A CA 1
ATOM 971 C C . PRO A 1 134 ? 13.329 -13.754 -35.462 1.00 70.44 134 PRO A C 1
ATOM 973 O O . PRO A 1 134 ? 12.343 -13.735 -36.236 1.00 70.44 134 PRO A O 1
#

Secondary structure (DSSP, 8-state):
----TT--HHHHHHHHHHHHGGGEE--HHHHHHHS--S--SPP---S-EE---SHHHHHHHHHHHHHTTPPP----SSPPSS----TTSTT------------------PPPS---------SSHHHHHHHH--

Sequence (134 aa):
MASPAGADSAAAVKELQAALGAKECTDEKTRRARGHDVSAHEWSLPDAVVLCSSTADVALTQKVCLRHGVPAVPNGRARKSSAGYDPTGPFCRLRRNAGIITEATVRLYGIPERTATAAVSFRTVCSAVVAVSP

Organism: NCBI:txid2935737

Radius of gyration: 21.57 Å; Cα contacts (8 Å, |Δi|>4): 94; chains: 1; bounding box: 57×32×62 Å

Foldseek 3Di:
DDQPVQADPVVLLVVLCVPVPPQKDQDPVVQVVQQDAPAPDDGDGDRIGGNDPDPVSQVVSVVSCVVRVHDDDDTDPDGDPDHDPDVPDDCDPDPPCPDDDPDDDDDDDDDDPDDDDDDDDDPDPVVVVVVPDD

Nearest PDB structures (foldseek):
  8jdz-assembly1_A  TM=8.042E-01  e=1.268E-02  Mus musculus
  8jdc-assembly1_A  TM=8.007E-01  e=2.371E-02  Mus musculus
  8jde-assembly1_A  TM=8.001E-01  e=2.371E-02  Mus musculus
  8jdu-assembly1_A  TM=8.035E-01  e=2.542E-02  Mus musculus
  8jds-assembly1_A  TM=8.004E-01  e=4.433E-02  Mus musculus